Protein AF-A0A954YZY4-F1 (afdb_monomer_lite)

Radius of gyration: 14.24 Å; chains: 1; bounding box: 38×21×32 Å

Foldseek 3Di:
DDAECDQVHNHLVCLVVCCVVPVCVVVPWDADPSNAIPVNPDDDDDDDPDPPDDDDGPPPCPVPVCVCVVVVD

pLDDT: mean 91.3, std 9.33, range [59.62, 98.12]

Secondary structure (DSSP, 8-state):
-B-TTBTTB--SGGGGGGHHHH-GGGGT-EE-TTS-EESSS----B----TT-----TT-TTT-TTHHHHHT-

Structure (mmCIF, N/CA/C/O backbone):
data_AF-A0A954YZY4-F1
#
_entry.id   AF-A0A954YZY4-F1
#
loop_
_atom_site.group_PDB
_atom_site.id
_atom_site.type_symbol
_atom_site.label_atom_id
_atom_site.label_alt_id
_atom_site.label_comp_id
_atom_site.label_asym_id
_atom_site.label_entity_id
_atom_site.label_seq_id
_atom_site.pdbx_PDB_ins_code
_atom_site.Cartn_x
_atom_site.Cartn_y
_atom_site.Cartn_z
_atom_site.occupancy
_atom_site.B_iso_or_equiv
_atom_site.auth_seq_id
_atom_site.auth_comp_id
_atom_site.auth_asym_id
_atom_site.auth_atom_id
_atom_site.pdbx_PDB_model_num
ATOM 1 N N . ARG A 1 1 ? 1.743 -8.064 -7.997 1.00 93.81 1 ARG A N 1
ATOM 2 C CA . ARG A 1 1 ? 1.019 -7.277 -6.971 1.00 93.81 1 ARG A CA 1
ATOM 3 C C . ARG A 1 1 ? 1.972 -6.226 -6.442 1.00 93.81 1 ARG A C 1
ATOM 5 O O . ARG A 1 1 ? 3.144 -6.544 -6.34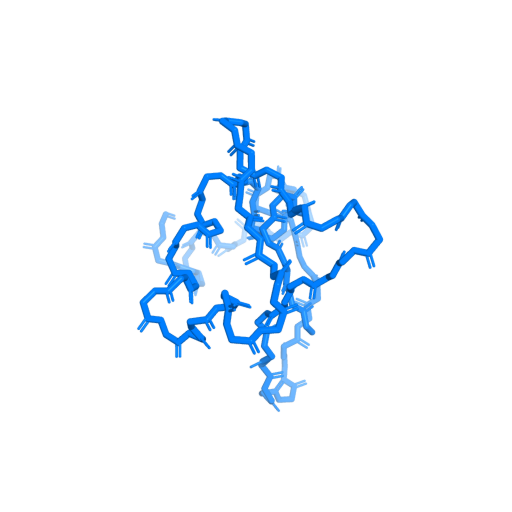9 1.00 93.81 1 ARG A O 1
ATOM 12 N N . TYR A 1 2 ? 1.512 -5.032 -6.116 1.00 96.31 2 TYR A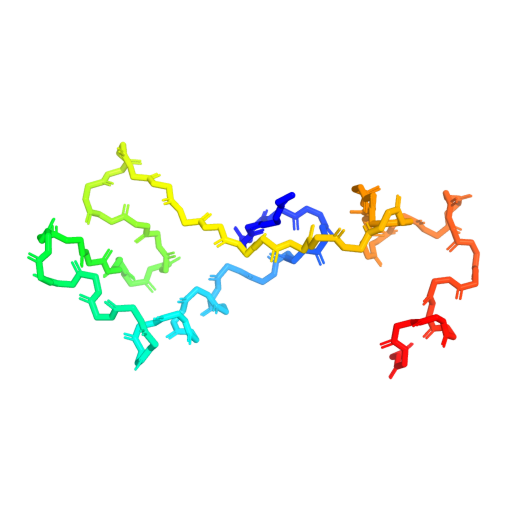 N 1
ATOM 13 C CA . TYR A 1 2 ? 2.322 -3.955 -5.546 1.00 96.31 2 TYR A CA 1
ATOM 14 C C . TYR A 1 2 ? 1.633 -3.440 -4.291 1.00 96.31 2 TYR A C 1
ATOM 16 O O . TYR A 1 2 ? 0.427 -3.614 -4.166 1.00 96.31 2 TYR A O 1
ATOM 24 N N . SER A 1 3 ? 2.369 -2.806 -3.393 1.00 96.44 3 SER A N 1
ATOM 25 C CA . SER A 1 3 ? 1.812 -2.231 -2.170 1.00 96.44 3 SER A CA 1
ATOM 26 C C . SER A 1 3 ? 2.554 -0.940 -1.856 1.00 96.44 3 SER A C 1
ATOM 28 O O . SER A 1 3 ? 3.739 -0.819 -2.171 1.00 96.44 3 SER A O 1
ATOM 30 N N . PHE A 1 4 ? 1.860 0.014 -1.247 1.00 96.75 4 PHE A N 1
ATOM 31 C CA . PHE A 1 4 ? 2.472 1.243 -0.749 1.00 96.75 4 PHE A CA 1
ATOM 32 C C . PHE A 1 4 ? 3.477 0.934 0.372 1.00 96.75 4 PHE A C 1
ATOM 34 O O . PHE A 1 4 ? 3.322 -0.054 1.090 1.00 96.75 4 PHE A O 1
ATOM 41 N N . GLY A 1 5 ? 4.553 1.717 0.454 1.00 94.81 5 GLY A N 1
ATOM 42 C CA . GLY A 1 5 ? 5.715 1.466 1.316 1.00 94.81 5 GLY A CA 1
ATOM 43 C C . GLY A 1 5 ? 6.788 0.533 0.723 1.00 94.81 5 GLY A C 1
ATOM 44 O O . GLY A 1 5 ? 7.861 0.388 1.306 1.00 94.81 5 GLY A O 1
ATOM 45 N N . TYR A 1 6 ? 6.556 -0.077 -0.447 1.00 95.38 6 TYR A N 1
ATOM 46 C CA . TYR A 1 6 ? 7.537 -0.942 -1.129 1.00 95.38 6 TYR A CA 1
ATOM 47 C C . TYR A 1 6 ? 8.310 -0.196 -2.230 1.00 95.38 6 TYR A C 1
ATOM 49 O O . TYR A 1 6 ? 7.869 0.852 -2.690 1.00 95.38 6 TYR A O 1
ATOM 57 N N . PRO A 1 7 ? 9.437 -0.733 -2.742 1.00 94.31 7 PRO A N 1
ATOM 58 C CA . PRO A 1 7 ? 10.297 -0.012 -3.690 1.00 94.31 7 PRO A CA 1
ATOM 59 C C . PRO A 1 7 ? 9.619 0.513 -4.967 1.00 94.31 7 PRO A C 1
ATOM 61 O O . PRO A 1 7 ? 10.053 1.530 -5.504 1.00 94.31 7 PRO A O 1
ATOM 64 N N . ALA A 1 8 ? 8.572 -0.156 -5.459 1.00 93.25 8 ALA A N 1
ATOM 65 C CA . ALA A 1 8 ? 7.800 0.295 -6.622 1.00 93.25 8 ALA A CA 1
ATOM 66 C C . ALA A 1 8 ? 6.824 1.442 -6.288 1.00 93.25 8 ALA A C 1
ATOM 68 O O . ALA A 1 8 ? 6.497 2.245 -7.156 1.00 93.25 8 ALA A O 1
ATOM 69 N N . CYS A 1 9 ? 6.364 1.518 -5.036 1.00 94.94 9 CYS A N 1
ATOM 70 C CA . CYS A 1 9 ? 5.386 2.484 -4.535 1.00 94.94 9 CYS A CA 1
ATOM 71 C C . CYS A 1 9 ? 5.828 2.961 -3.135 1.00 94.94 9 CYS A C 1
ATOM 73 O O . CYS A 1 9 ? 5.254 2.533 -2.137 1.00 94.94 9 CYS A O 1
ATOM 75 N N . PRO A 1 10 ? 6.900 3.767 -3.024 1.00 94.75 10 PRO A N 1
ATOM 76 C CA . PRO A 1 10 ? 7.589 3.980 -1.748 1.00 94.75 10 PRO A CA 1
ATOM 77 C C . PRO A 1 10 ? 6.862 4.918 -0.780 1.00 94.75 10 PRO A C 1
ATOM 79 O O . PRO A 1 10 ? 7.159 4.877 0.409 1.00 94.75 10 PRO A O 1
ATOM 82 N N . ALA A 1 11 ? 5.961 5.766 -1.279 1.00 95.62 11 ALA A N 1
ATOM 83 C CA . ALA A 1 11 ? 5.114 6.620 -0.453 1.00 95.62 11 ALA A CA 1
ATOM 84 C C . ALA A 1 11 ? 4.094 5.735 0.272 1.00 95.62 11 ALA A C 1
ATOM 86 O O . ALA A 1 11 ? 3.325 5.030 -0.386 1.00 95.62 11 ALA A O 1
ATOM 87 N N . LEU A 1 12 ? 4.136 5.713 1.604 1.00 96.38 12 LEU A N 1
ATOM 88 C CA . LEU A 1 12 ? 3.197 4.937 2.415 1.00 96.38 12 LEU A CA 1
ATOM 89 C C . LEU A 1 12 ? 1.858 5.672 2.533 1.00 96.38 12 LEU A C 1
ATOM 91 O O . LEU A 1 12 ? 0.813 5.037 2.468 1.00 96.38 12 LEU A O 1
ATOM 95 N N . GLU A 1 13 ? 1.894 7.003 2.591 1.00 97.81 13 GLU A N 1
ATOM 96 C CA . GLU A 1 13 ? 0.740 7.905 2.634 1.00 97.81 13 GLU A CA 1
ATOM 97 C C . GLU A 1 13 ? -0.234 7.707 1.466 1.00 97.81 13 GLU A C 1
ATOM 99 O O . GLU A 1 13 ? -1.444 7.873 1.597 1.00 97.81 13 GLU A O 1
ATOM 104 N N . ASP A 1 14 ? 0.267 7.222 0.329 1.00 96.88 14 ASP A N 1
ATOM 105 C CA . ASP A 1 14 ? -0.559 6.878 -0.823 1.00 96.88 14 ASP A CA 1
ATOM 106 C C . ASP A 1 14 ? -1.556 5.739 -0.540 1.00 96.88 14 ASP A C 1
ATOM 108 O O . ASP A 1 14 ? -2.477 5.516 -1.329 1.00 96.88 14 ASP A O 1
ATOM 112 N N . GLN A 1 15 ? -1.420 5.042 0.590 1.00 96.75 15 GLN A N 1
ATOM 113 C CA . GLN A 1 15 ? -2.383 4.054 1.055 1.00 96.75 15 GLN A CA 1
ATOM 114 C C . GLN A 1 15 ? -3.783 4.651 1.264 1.00 96.75 15 GLN A C 1
ATOM 116 O O . GLN A 1 15 ? -4.765 3.964 0.974 1.00 96.75 15 GLN A O 1
ATOM 121 N N . GLU A 1 16 ? -3.898 5.940 1.606 1.00 96.38 16 GLU A N 1
ATOM 122 C CA . GLU A 1 16 ? -5.182 6.654 1.680 1.00 96.38 16 GLU A CA 1
ATOM 123 C C . GLU A 1 16 ? -5.953 6.643 0.356 1.00 96.38 16 GLU A C 1
ATOM 125 O O . GLU A 1 16 ? -7.184 6.643 0.346 1.00 96.38 16 GLU A O 1
ATOM 130 N N . LYS A 1 17 ? -5.261 6.554 -0.788 1.00 96.06 17 LYS A N 1
ATOM 131 C CA . LYS A 1 17 ? -5.909 6.488 -2.109 1.00 96.06 17 LYS A CA 1
ATOM 132 C C . LYS A 1 17 ? -6.779 5.237 -2.261 1.00 96.06 17 LYS A C 1
ATOM 134 O O . LYS A 1 17 ? -7.690 5.223 -3.086 1.00 96.06 17 LYS A O 1
ATOM 139 N N . LEU A 1 18 ? -6.514 4.186 -1.478 1.00 96.19 18 LEU A N 1
ATOM 140 C CA . LEU A 1 18 ? -7.306 2.955 -1.479 1.00 96.19 18 LEU A CA 1
ATOM 141 C C . LEU A 1 18 ? -8.615 3.092 -0.693 1.00 96.19 18 LEU A C 1
ATOM 143 O O . LEU A 1 18 ? -9.565 2.369 -0.992 1.00 96.19 18 LEU A O 1
ATOM 147 N N . TRP A 1 19 ? -8.693 4.006 0.281 1.00 94.75 19 TRP A N 1
ATOM 148 C CA . TRP A 1 19 ? -9.853 4.150 1.167 1.00 94.75 19 TRP A CA 1
ATOM 149 C C . TRP A 1 19 ? -11.164 4.426 0.430 1.00 94.75 19 TRP A C 1
ATOM 151 O O . TRP A 1 19 ? -12.109 3.661 0.636 1.00 94.75 19 TRP A O 1
ATOM 161 N N . PRO A 1 20 ? -11.245 5.427 -0.469 1.00 96.12 20 PRO A N 1
ATOM 162 C CA . PRO A 1 20 ? -12.479 5.691 -1.205 1.00 96.12 20 PRO A CA 1
ATOM 163 C C . PRO A 1 20 ? -12.836 4.595 -2.222 1.00 96.12 20 PRO A C 1
ATOM 165 O O . PRO A 1 20 ? -13.945 4.599 -2.741 1.00 96.12 20 PRO A O 1
ATOM 168 N N . LEU A 1 21 ? -11.916 3.674 -2.537 1.00 96.56 21 LEU A N 1
ATOM 169 C CA . LEU A 1 21 ? -12.137 2.607 -3.519 1.00 96.56 21 LEU A CA 1
ATOM 170 C C . LEU A 1 21 ? -12.591 1.296 -2.873 1.00 96.56 21 LEU A C 1
ATOM 172 O O . LEU A 1 21 ? -13.436 0.593 -3.420 1.00 96.56 21 LEU A O 1
ATOM 176 N N . LEU A 1 22 ? -11.986 0.936 -1.740 1.00 96.25 22 LEU A N 1
ATOM 177 C CA . LEU A 1 22 ? -12.204 -0.352 -1.080 1.00 96.25 22 LEU A CA 1
ATOM 178 C C . LEU A 1 22 ? -13.156 -0.248 0.112 1.00 96.25 22 LEU A C 1
ATOM 180 O O . LEU A 1 22 ? -13.797 -1.235 0.467 1.00 96.25 22 LEU A O 1
ATOM 184 N N . GLU A 1 23 ? -13.261 0.929 0.729 1.00 97.00 23 GLU A N 1
ATOM 185 C CA . GLU A 1 23 ? -13.921 1.165 2.020 1.00 97.00 23 GLU A CA 1
ATOM 186 C C . GLU A 1 23 ? -13.542 0.076 3.055 1.00 97.00 23 GLU A C 1
ATOM 188 O O . GLU A 1 23 ? -14.392 -0.725 3.460 1.00 97.00 23 GLU A O 1
ATOM 193 N N . PRO A 1 24 ? -12.259 -0.012 3.465 1.00 96.81 24 PRO A N 1
ATOM 194 C CA . PRO A 1 24 ? -11.757 -1.109 4.302 1.00 96.81 24 PRO A CA 1
ATOM 195 C C . PRO A 1 24 ? -12.420 -1.197 5.681 1.00 96.81 24 PRO A C 1
ATOM 197 O O . PRO A 1 24 ? -12.468 -2.274 6.269 1.00 96.81 24 PRO A O 1
ATOM 200 N N . GLY A 1 25 ? -13.021 -0.103 6.161 1.00 96.44 25 GLY A N 1
ATOM 201 C CA . GLY A 1 25 ? -13.798 -0.089 7.402 1.00 96.44 25 GLY A CA 1
ATOM 202 C C . GLY A 1 25 ? -14.961 -1.090 7.421 1.00 96.44 25 GLY A C 1
ATOM 203 O O . GLY A 1 25 ? -15.418 -1.459 8.493 1.00 96.44 25 GLY A O 1
ATOM 204 N N . ARG A 1 26 ? -15.403 -1.608 6.261 1.00 97.31 26 ARG A N 1
ATOM 205 C CA . ARG A 1 26 ? -16.394 -2.699 6.180 1.00 97.31 26 ARG A CA 1
ATOM 206 C C . ARG A 1 26 ? -15.906 -4.033 6.775 1.00 97.31 26 ARG A C 1
ATOM 208 O O . ARG A 1 26 ? -16.716 -4.934 6.973 1.00 97.31 26 ARG A O 1
ATOM 215 N N . ILE A 1 27 ? -14.594 -4.175 6.966 1.00 97.31 27 ILE A N 1
ATOM 216 C CA . ILE A 1 27 ? -13.920 -5.331 7.573 1.00 97.31 27 ILE A CA 1
ATOM 217 C C . ILE A 1 27 ? -13.023 -4.905 8.746 1.00 97.31 27 ILE A C 1
ATOM 219 O O . ILE A 1 27 ? -12.023 -5.562 9.019 1.00 97.31 27 ILE A O 1
ATOM 223 N N . ASP A 1 28 ? -13.363 -3.792 9.402 1.00 97.44 28 ASP A N 1
ATOM 224 C CA . ASP A 1 28 ? -12.667 -3.275 10.586 1.00 97.44 28 ASP A CA 1
ATOM 225 C C . ASP A 1 28 ? -11.176 -2.952 10.364 1.00 97.44 28 ASP A C 1
ATOM 227 O O . ASP A 1 28 ? -10.374 -3.025 11.293 1.00 97.44 28 ASP A O 1
ATOM 231 N N . ILE A 1 29 ? -10.801 -2.573 9.133 1.00 98.12 29 ILE A N 1
ATOM 232 C CA . ILE A 1 29 ? -9.458 -2.062 8.824 1.00 98.12 29 ILE A CA 1
ATOM 233 C C . ILE A 1 29 ? -9.463 -0.528 8.791 1.00 98.12 29 ILE A C 1
ATOM 235 O O . ILE A 1 29 ? -10.275 0.087 8.091 1.00 98.12 29 ILE A O 1
ATOM 239 N N . SER A 1 30 ? -8.505 0.086 9.485 1.00 97.38 30 SER A N 1
ATOM 240 C CA . SER A 1 30 ? -8.260 1.536 9.537 1.00 97.38 30 SER A CA 1
ATOM 241 C C . SER A 1 30 ? -6.815 1.898 9.164 1.00 97.38 30 SER A C 1
ATOM 243 O O . SER A 1 30 ? -5.981 1.014 8.968 1.00 97.38 30 SER A O 1
ATOM 245 N N . LEU A 1 31 ? -6.536 3.200 9.023 1.00 97.31 31 LEU A N 1
ATOM 246 C CA . LEU A 1 31 ? -5.171 3.732 8.945 1.00 97.31 31 LEU A CA 1
ATOM 247 C C . LEU A 1 31 ? -4.777 4.372 10.270 1.00 97.31 31 LEU A C 1
ATOM 249 O O . LEU A 1 31 ? -5.594 5.073 10.868 1.00 97.31 31 LEU A O 1
ATOM 253 N N . SER A 1 32 ? -3.532 4.151 10.688 1.00 96.94 32 SER A N 1
ATOM 254 C CA . SER A 1 32 ? -2.884 4.958 11.725 1.00 96.94 32 SER A CA 1
ATOM 255 C C . SER A 1 32 ? -2.537 6.359 11.200 1.00 96.94 32 SER A C 1
ATOM 257 O O . SER A 1 32 ? -2.592 6.611 9.992 1.00 96.94 32 SER A O 1
ATOM 259 N N . ASP A 1 33 ? -2.112 7.255 12.094 1.00 96.62 33 ASP A N 1
ATOM 260 C CA . ASP A 1 33 ? -1.640 8.602 11.733 1.00 96.62 33 ASP A CA 1
ATOM 261 C C . ASP A 1 33 ? -0.402 8.564 10.810 1.00 96.62 33 ASP A C 1
ATOM 263 O O . ASP A 1 33 ? -0.166 9.476 10.019 1.00 96.62 33 ASP A O 1
ATOM 267 N N . GLU A 1 34 ? 0.383 7.486 10.873 1.00 97.12 34 GLU A N 1
ATOM 268 C CA . GLU A 1 34 ? 1.521 7.199 9.994 1.00 97.12 34 GLU A CA 1
ATOM 269 C C . GLU A 1 34 ? 1.154 6.341 8.772 1.00 97.12 34 GLU A C 1
ATOM 271 O O . GLU A 1 34 ? 2.046 5.798 8.114 1.00 97.12 34 GLU A O 1
ATOM 276 N N . TYR A 1 35 ? -0.137 6.215 8.451 1.00 97.62 35 TYR A N 1
ATOM 277 C CA . TYR A 1 35 ? -0.655 5.483 7.289 1.00 97.62 35 TYR A CA 1
ATOM 278 C C . TYR A 1 35 ? -0.353 3.979 7.301 1.00 97.62 35 TYR A C 1
ATOM 280 O O . TYR A 1 35 ? -0.248 3.351 6.245 1.00 97.62 35 TYR A O 1
ATOM 288 N N . GLN A 1 36 ? -0.205 3.382 8.484 1.00 97.25 36 GLN A N 1
ATOM 289 C CA . GLN A 1 36 ? -0.112 1.929 8.619 1.00 97.25 36 GLN A CA 1
ATOM 290 C C . GLN A 1 36 ? -1.509 1.320 8.683 1.00 97.25 36 GLN A C 1
ATOM 292 O O . GLN A 1 36 ? -2.436 1.938 9.197 1.00 97.25 36 GLN A O 1
ATOM 297 N N . LEU A 1 37 ? -1.659 0.091 8.189 1.00 97.81 37 LEU A N 1
ATOM 298 C CA . LEU A 1 37 ? -2.907 -0.646 8.347 1.00 97.81 37 LEU A CA 1
ATOM 299 C C . LEU A 1 37 ? -3.070 -1.079 9.802 1.00 97.81 37 LEU A C 1
ATOM 301 O O . LEU A 1 37 ? -2.174 -1.710 10.362 1.00 97.81 37 LEU A O 1
ATOM 305 N N . GLU A 1 38 ? -4.246 -0.833 10.364 1.00 97.69 38 GLU A N 1
ATOM 306 C CA . GLU A 1 38 ? -4.658 -1.405 11.639 1.00 97.69 38 GLU A CA 1
ATOM 307 C C . GLU A 1 38 ? -5.869 -2.320 11.435 1.00 97.69 38 GLU A C 1
ATOM 309 O O . GLU A 1 38 ? -6.841 -1.881 10.818 1.00 97.69 38 GLU A O 1
ATOM 314 N N . PRO A 1 39 ? -5.837 -3.580 11.915 1.00 97.94 39 PRO A N 1
ATOM 315 C CA . PRO A 1 39 ? -4.749 -4.233 12.661 1.00 97.94 39 PRO A CA 1
ATOM 316 C C . PRO A 1 39 ? -3.459 -4.426 11.846 1.00 97.94 39 PRO A C 1
ATOM 318 O O . PRO A 1 39 ? -3.527 -4.636 10.639 1.00 97.94 39 PRO A O 1
ATOM 321 N N . GLU A 1 40 ? -2.297 -4.450 12.511 1.00 97.12 40 GLU A N 1
ATOM 322 C CA . GLU A 1 40 ? -0.975 -4.565 11.855 1.00 97.12 40 GLU A CA 1
ATOM 323 C C . GLU A 1 40 ? -0.849 -5.817 10.966 1.00 97.12 40 GLU A C 1
ATOM 325 O O . GLU A 1 40 ? -0.201 -5.799 9.921 1.00 97.12 40 GLU A O 1
ATOM 330 N N . GLN A 1 41 ? -1.525 -6.911 11.334 1.00 97.12 41 GLN A N 1
ATOM 331 C CA . GLN A 1 41 ? -1.621 -8.139 10.530 1.00 97.12 41 GLN A CA 1
ATOM 332 C C . GLN A 1 41 ? -2.616 -8.006 9.361 1.00 97.12 41 GLN A C 1
ATOM 334 O O . GLN A 1 41 ? -3.403 -8.909 9.081 1.00 97.12 41 GLN A O 1
ATOM 339 N N . SER A 1 42 ? -2.565 -6.876 8.665 1.00 96.94 42 SER A N 1
ATOM 340 C CA . SER A 1 42 ? -3.353 -6.582 7.471 1.00 96.94 42 SER A CA 1
A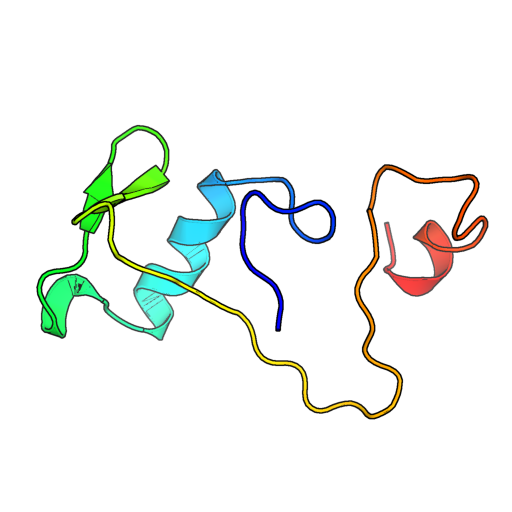TOM 341 C C . SER A 1 42 ? -2.444 -6.442 6.254 1.00 96.94 42 SER A C 1
ATOM 343 O O . SER A 1 42 ? -1.234 -6.246 6.349 1.00 96.94 42 SER A O 1
ATOM 345 N N . THR A 1 43 ? -3.008 -6.562 5.054 1.00 95.81 43 THR A N 1
ATOM 346 C CA . THR A 1 43 ? -2.256 -6.354 3.811 1.00 95.81 43 THR A CA 1
ATOM 347 C C . THR A 1 43 ? -3.141 -5.700 2.764 1.00 95.81 43 THR A C 1
ATOM 349 O O . THR A 1 43 ? -4.230 -6.185 2.469 1.00 95.81 43 THR A O 1
ATOM 352 N N . SER A 1 44 ? -2.640 -4.630 2.152 1.00 96.31 44 SER A N 1
ATOM 353 C CA . SER A 1 44 ? -3.238 -3.983 0.985 1.00 96.31 44 SER A CA 1
ATOM 354 C C . SER A 1 44 ? -2.369 -4.240 -0.247 1.00 96.31 44 SER A C 1
ATOM 356 O O . SER A 1 44 ? -1.146 -4.380 -0.142 1.00 96.31 44 SER A O 1
ATOM 358 N N . ALA A 1 45 ? -2.981 -4.349 -1.429 1.00 96.12 45 ALA A N 1
ATOM 359 C CA . ALA A 1 45 ? -2.240 -4.551 -2.668 1.00 96.12 45 ALA A CA 1
ATOM 360 C C . ALA A 1 45 ? -2.984 -4.043 -3.910 1.00 96.12 45 ALA A C 1
ATOM 362 O O . ALA A 1 45 ? -4.198 -4.172 -4.032 1.00 96.12 45 ALA A O 1
ATOM 363 N N . ILE A 1 46 ? -2.212 -3.558 -4.877 1.00 95.94 46 ILE A N 1
ATOM 364 C CA . ILE A 1 46 ? -2.613 -3.272 -6.252 1.00 95.94 46 ILE A CA 1
ATOM 365 C C . ILE A 1 46 ? -2.238 -4.481 -7.114 1.00 95.94 46 ILE A C 1
ATOM 367 O O . ILE A 1 46 ? -1.087 -4.936 -7.120 1.00 95.94 46 ILE A O 1
ATOM 371 N N . ILE A 1 47 ? -3.198 -5.017 -7.865 1.00 96.50 47 ILE A N 1
ATOM 372 C CA . ILE A 1 47 ? -2.986 -6.173 -8.742 1.00 96.50 47 ILE A CA 1
ATOM 373 C C . ILE A 1 47 ? -2.920 -5.703 -10.196 1.00 96.50 47 ILE A C 1
ATOM 375 O O . ILE A 1 47 ? -3.857 -5.099 -10.703 1.00 96.50 47 ILE A O 1
ATOM 379 N N . ALA A 1 48 ? -1.808 -6.001 -10.870 1.00 95.88 48 ALA A N 1
ATOM 380 C CA . ALA A 1 48 ? -1.648 -5.787 -1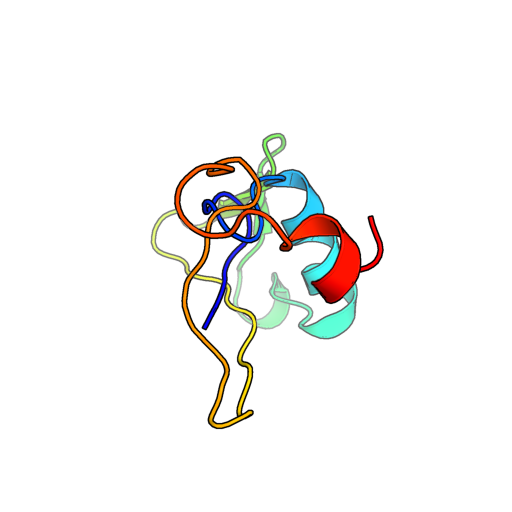2.303 1.00 95.88 48 ALA A CA 1
ATOM 381 C C . ALA A 1 48 ? -1.615 -7.145 -13.009 1.00 95.88 48 ALA A C 1
ATOM 383 O O . ALA A 1 48 ? -0.797 -7.996 -12.660 1.00 95.88 48 ALA A O 1
ATOM 384 N N . HIS A 1 49 ? -2.496 -7.332 -13.992 1.00 96.50 49 HIS A N 1
ATOM 385 C CA . HIS A 1 49 ? -2.614 -8.578 -14.760 1.00 96.50 49 HIS A CA 1
ATOM 386 C C . HIS A 1 49 ? -1.724 -8.624 -16.009 1.00 96.50 49 HIS A C 1
ATOM 388 O O . HIS A 1 49 ? -1.627 -9.670 -16.645 1.00 96.50 49 HIS A O 1
ATOM 394 N N . HIS A 1 50 ? -1.095 -7.507 -16.384 1.00 95.75 50 HIS A N 1
ATOM 395 C CA . HIS A 1 50 ? -0.298 -7.427 -17.605 1.00 95.75 50 HIS A CA 1
ATOM 396 C C . HIS A 1 50 ? 0.864 -8.440 -17.573 1.00 95.75 50 HIS A C 1
ATOM 398 O O . HIS A 1 50 ? 1.585 -8.479 -16.574 1.00 95.75 50 HIS A O 1
ATOM 404 N N . PRO A 1 51 ? 1.098 -9.229 -18.640 1.00 96.12 51 PRO A N 1
ATOM 405 C CA . PRO A 1 51 ? 2.105 -10.297 -18.639 1.00 96.12 51 PRO A CA 1
ATOM 406 C C . PRO A 1 51 ? 3.537 -9.782 -18.449 1.00 96.12 51 PRO A C 1
ATOM 408 O O . PRO A 1 51 ? 4.394 -10.496 -17.941 1.00 96.12 51 PRO A O 1
ATOM 411 N N . GLU A 1 52 ? 3.797 -8.529 -18.821 1.00 92.88 52 GLU A N 1
ATOM 412 C CA . GLU A 1 52 ? 5.104 -7.892 -18.625 1.00 92.88 52 GLU A CA 1
ATOM 413 C C . GLU A 1 52 ? 5.250 -7.164 -17.280 1.00 92.88 52 GLU A C 1
ATOM 415 O O . GLU A 1 52 ? 6.280 -6.529 -17.039 1.00 92.88 52 GLU A O 1
ATOM 420 N N . ALA A 1 53 ? 4.229 -7.205 -16.414 1.00 91.94 53 ALA A N 1
ATOM 421 C CA . ALA A 1 53 ? 4.305 -6.613 -15.085 1.00 91.94 53 ALA A CA 1
ATOM 422 C C . ALA A 1 53 ? 5.330 -7.370 -14.230 1.00 91.94 53 ALA A C 1
ATOM 424 O O . ALA A 1 53 ? 5.338 -8.598 -14.164 1.00 91.94 53 ALA A O 1
ATOM 425 N N . ARG A 1 54 ? 6.198 -6.625 -13.550 1.00 91.06 54 ARG A N 1
ATOM 426 C CA . ARG A 1 54 ? 7.316 -7.166 -12.774 1.00 91.06 54 ARG A CA 1
ATOM 427 C C . ARG A 1 54 ? 7.665 -6.217 -11.643 1.00 91.06 54 ARG A C 1
ATOM 429 O O . ARG A 1 54 ? 7.418 -5.023 -11.745 1.00 91.06 54 ARG A O 1
ATOM 436 N N . TYR A 1 55 ? 8.213 -6.752 -10.558 1.00 91.19 55 TYR A N 1
ATOM 437 C CA . TYR A 1 55 ? 8.697 -5.921 -9.460 1.00 91.19 55 TYR A CA 1
ATOM 438 C C . TYR A 1 55 ? 9.858 -5.046 -9.934 1.00 91.19 55 TYR A C 1
ATOM 440 O O . TYR A 1 55 ? 10.745 -5.516 -10.643 1.00 91.19 55 TYR A O 1
ATOM 448 N N . PHE A 1 56 ? 9.847 -3.784 -9.521 1.00 90.12 56 PHE A N 1
ATOM 449 C CA . PHE A 1 56 ? 10.893 -2.809 -9.805 1.00 90.12 56 PHE A CA 1
ATOM 450 C C . PHE A 1 56 ? 11.066 -1.878 -8.601 1.00 90.12 56 PHE A C 1
ATOM 452 O O . PHE A 1 56 ? 10.282 -1.915 -7.650 1.00 90.12 56 PHE A O 1
ATOM 459 N N . SER A 1 57 ? 12.107 -1.051 -8.633 1.00 90.25 57 SER A N 1
ATOM 460 C CA . SER A 1 57 ? 12.364 -0.020 -7.630 1.00 90.25 57 SER A CA 1
ATOM 461 C C . SER A 1 57 ? 12.479 1.325 -8.323 1.00 90.25 57 SER A C 1
ATOM 463 O O . SER A 1 57 ? 13.301 1.475 -9.224 1.00 90.25 57 SER A O 1
ATOM 465 N N . VAL A 1 58 ? 11.722 2.330 -7.875 1.00 88.94 58 VAL A N 1
ATOM 466 C CA . VAL A 1 58 ? 11.804 3.688 -8.451 1.00 88.94 58 VAL A CA 1
ATOM 467 C C . VAL A 1 58 ? 13.130 4.392 -8.148 1.00 88.94 58 VAL A C 1
ATOM 469 O O . VAL A 1 58 ? 13.445 5.418 -8.746 1.00 88.94 58 VAL A O 1
ATOM 472 N N . ARG A 1 59 ? 13.921 3.855 -7.209 1.00 81.62 59 ARG A N 1
ATOM 473 C CA . ARG A 1 59 ? 15.222 4.410 -6.803 1.00 81.62 59 ARG A CA 1
ATOM 474 C C . ARG A 1 59 ? 16.412 3.678 -7.424 1.00 81.62 59 ARG A C 1
ATOM 476 O O . ARG A 1 59 ? 17.528 4.194 -7.358 1.00 81.62 59 ARG A O 1
ATOM 483 N N . ASP A 1 60 ? 16.203 2.507 -8.024 1.00 77.38 60 ASP A N 1
ATOM 484 C CA . ASP A 1 60 ? 17.296 1.700 -8.568 1.00 77.38 60 ASP A CA 1
ATOM 485 C C . ASP A 1 60 ? 17.572 2.027 -10.040 1.00 77.38 60 ASP A C 1
ATOM 487 O O . ASP A 1 60 ? 17.143 1.337 -10.963 1.00 77.3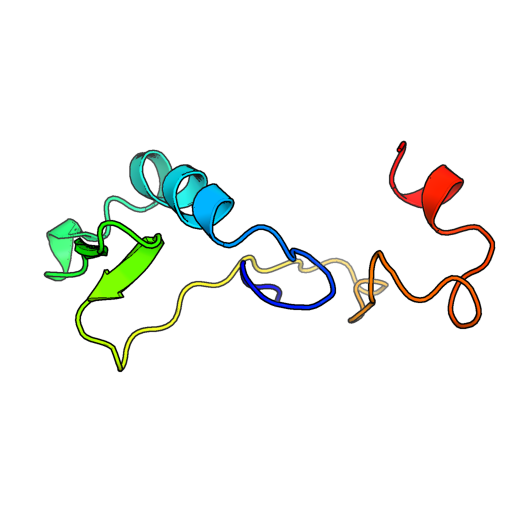8 60 ASP A O 1
ATOM 491 N N . ARG A 1 61 ? 18.338 3.104 -10.250 1.00 66.50 61 ARG A N 1
ATOM 492 C CA . ARG A 1 61 ? 18.742 3.560 -11.589 1.00 66.50 61 ARG A CA 1
ATOM 493 C C . ARG A 1 61 ? 19.697 2.614 -12.317 1.00 66.50 61 ARG A C 1
ATOM 495 O O . ARG A 1 61 ? 19.902 2.786 -13.512 1.00 66.50 61 ARG A O 1
ATOM 502 N N . LYS A 1 62 ? 20.332 1.667 -11.616 1.00 70.62 62 LYS A N 1
ATOM 503 C CA . LYS A 1 62 ? 21.230 0.695 -12.257 1.00 70.62 62 LYS A CA 1
ATOM 504 C C . LYS A 1 62 ? 20.448 -0.467 -12.860 1.00 70.62 62 LYS A C 1
ATOM 506 O O . LYS A 1 62 ? 20.874 -0.999 -13.879 1.00 70.62 62 LYS A O 1
ATOM 511 N N . ALA A 1 63 ? 19.341 -0.854 -12.228 1.00 71.38 63 ALA A N 1
ATOM 512 C CA . ALA A 1 63 ? 18.509 -1.965 -12.674 1.00 71.38 63 ALA A CA 1
ATOM 513 C C . ALA A 1 63 ? 17.641 -1.623 -13.897 1.00 71.38 63 ALA A C 1
ATOM 515 O O . ALA A 1 63 ? 17.399 -2.501 -14.721 1.00 71.38 63 ALA A O 1
ATOM 516 N N . ASP A 1 64 ? 17.190 -0.371 -14.024 1.00 74.12 64 ASP A N 1
ATOM 517 C CA . ASP A 1 64 ? 16.405 0.097 -15.174 1.00 74.12 64 ASP A CA 1
ATOM 518 C C . ASP A 1 64 ? 16.755 1.566 -15.503 1.00 74.12 64 ASP A C 1
ATOM 520 O O . ASP A 1 64 ? 16.189 2.491 -14.909 1.00 74.12 64 ASP A O 1
ATOM 524 N N . PRO A 1 65 ? 17.736 1.801 -16.399 1.00 77.62 65 PRO A N 1
ATOM 525 C CA . PRO A 1 65 ? 18.198 3.144 -16.758 1.00 77.62 65 PRO A CA 1
ATOM 526 C C . PRO A 1 65 ? 17.107 4.028 -17.376 1.00 77.62 65 PRO A C 1
ATOM 528 O O . PRO A 1 65 ? 17.110 5.241 -17.155 1.00 77.62 65 PRO A O 1
ATOM 531 N N . ASP A 1 66 ? 16.155 3.417 -18.083 1.00 81.38 66 ASP A N 1
ATOM 532 C CA . ASP A 1 66 ? 15.110 4.099 -18.855 1.00 81.38 66 ASP A CA 1
ATOM 533 C C . ASP A 1 66 ? 13.776 4.176 -18.092 1.00 81.38 66 ASP A C 1
ATOM 535 O O . ASP A 1 66 ? 12.750 4.586 -18.640 1.00 81.38 66 ASP A O 1
ATOM 539 N N . LEU A 1 67 ? 13.768 3.802 -16.803 1.00 78.75 67 LEU A N 1
ATOM 540 C CA . LEU A 1 67 ? 12.559 3.718 -15.982 1.00 78.75 67 LEU A CA 1
ATOM 541 C C . LEU A 1 67 ? 11.711 4.991 -16.072 1.00 78.75 67 LEU 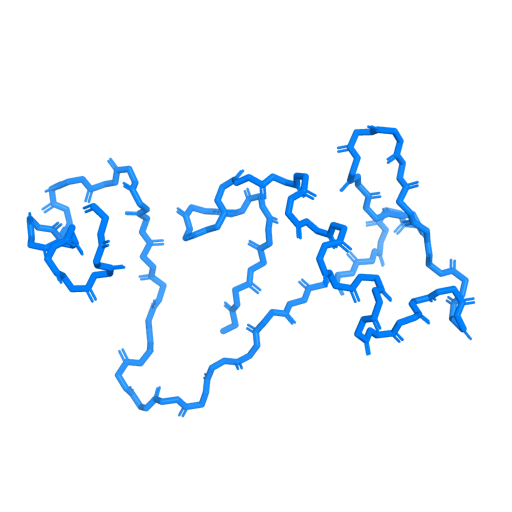A C 1
ATOM 543 O O . LEU A 1 67 ? 10.512 4.903 -16.306 1.00 78.75 67 LEU A O 1
ATOM 547 N N . LYS A 1 68 ? 12.342 6.164 -15.952 1.00 73.94 68 LYS A N 1
ATOM 548 C CA . LYS A 1 68 ? 11.684 7.479 -16.025 1.00 73.94 68 LYS A CA 1
ATOM 549 C C . LYS A 1 68 ? 10.819 7.663 -17.271 1.00 73.94 68 LYS A C 1
ATOM 551 O O . LYS A 1 68 ? 9.667 8.077 -17.174 1.00 73.94 68 LYS A O 1
ATOM 556 N N . GLU A 1 69 ? 11.351 7.287 -18.429 1.00 80.50 69 GLU A N 1
ATOM 557 C CA . GLU A 1 69 ? 10.642 7.383 -19.704 1.00 80.50 69 GLU A CA 1
ATOM 558 C C . GLU A 1 69 ? 9.455 6.410 -19.754 1.00 80.50 69 GLU A C 1
ATOM 560 O O . GLU A 1 69 ? 8.370 6.769 -20.204 1.00 80.50 69 GLU A O 1
ATOM 565 N N . ARG A 1 70 ? 9.618 5.202 -19.199 1.00 75.69 70 ARG A N 1
ATOM 566 C CA . ARG A 1 70 ? 8.572 4.166 -19.168 1.00 75.69 70 ARG A CA 1
ATOM 567 C C . ARG A 1 70 ? 7.410 4.490 -18.228 1.00 75.69 70 ARG A C 1
ATOM 569 O O . ARG A 1 70 ? 6.289 4.067 -18.504 1.00 75.69 70 ARG A O 1
ATOM 576 N N . ILE A 1 71 ? 7.670 5.177 -17.113 1.00 75.69 71 ILE A N 1
ATOM 577 C CA . ILE A 1 71 ? 6.646 5.514 -16.105 1.00 75.69 71 ILE A CA 1
ATOM 578 C C . ILE A 1 71 ? 6.166 6.972 -16.168 1.00 75.69 71 ILE A C 1
ATOM 580 O O . ILE A 1 71 ? 5.265 7.338 -15.417 1.00 75.69 71 ILE A O 1
ATOM 584 N N . GLY A 1 72 ? 6.712 7.784 -17.079 1.00 67.19 72 GLY A N 1
ATOM 585 C CA . GLY A 1 72 ? 6.246 9.146 -17.346 1.00 67.19 72 GLY A CA 1
ATOM 586 C C . GLY A 1 72 ? 6.567 10.170 -16.249 1.00 67.19 72 GLY A C 1
ATOM 587 O O . GLY A 1 72 ? 5.782 11.100 -16.062 1.00 67.19 72 GLY A O 1
ATOM 588 N N . VAL A 1 73 ? 7.686 10.005 -15.526 1.00 59.62 73 VAL A N 1
ATOM 589 C CA . VAL A 1 73 ? 8.157 10.900 -14.436 1.00 59.62 73 VAL A CA 1
ATOM 590 C C . VAL A 1 73 ? 9.645 11.235 -14.514 1.00 59.62 73 VAL A C 1
ATOM 592 O O . VAL A 1 73 ? 10.439 10.403 -14.998 1.00 59.62 73 VAL A O 1
#

Sequence (73 aa):
RYSFGYPACPALEDQEKLWPLLEPGRIDISLSDEYQLEPEQSTSAIIAHHPEARYFSVRDRKADPDLKERIGV